Protein AF-A0A821Z8V2-F1 (afdb_monomer_lite)

Secondary structure (DSSP, 8-state):
-HHHHHHHHHHHHHHHHHHHH--SSHHHHHHHHHHHHHHHHHHHHHHHHHHHHHHHHHHHHH--BTTTBSHHHHS--HHHHTSHHHHHHHHT-

Radius of gyration: 13.79 Å; chains: 1; bounding box: 31×24×40 Å

Sequence (93 aa):
MEYRICSALIATKILKEYHSAASYGELKDDYKVAAKYFEKYAIDCLDKCDDEDAGRACEIILQQNELYGYVALDAVDKLFIATPCCVQAMNNI

Structure (mmCIF, N/CA/C/O backbone):
data_AF-A0A821Z8V2-F1
#
_entry.id   AF-A0A821Z8V2-F1
#
loop_
_atom_site.group_PDB
_atom_site.id
_atom_site.type_symbol
_atom_site.label_atom_id
_atom_site.label_alt_id
_atom_site.label_comp_id
_atom_site.label_asym_id
_atom_site.label_entity_id
_atom_site.label_seq_id
_atom_site.pdbx_PDB_ins_code
_atom_site.Cartn_x
_atom_site.Cartn_y
_atom_site.Cartn_z
_atom_site.occupancy
_atom_site.B_iso_or_equiv
_atom_site.auth_seq_id
_atom_site.auth_comp_id
_atom_site.auth_asym_id
_atom_site.auth_atom_id
_atom_site.pdbx_PDB_model_num
ATOM 1 N N . MET A 1 1 ? -5.358 -12.266 9.397 1.00 55.56 1 MET A N 1
ATOM 2 C CA . MET A 1 1 ? -4.986 -11.438 8.225 1.00 55.56 1 MET A CA 1
ATOM 3 C C . MET A 1 1 ? -3.851 -10.460 8.531 1.00 55.56 1 MET A C 1
ATOM 5 O O . MET A 1 1 ? -3.156 -10.102 7.590 1.00 55.56 1 MET A O 1
ATOM 9 N N . GLU A 1 2 ? -3.607 -10.135 9.809 1.00 51.53 2 GLU A N 1
ATOM 10 C CA . GLU A 1 2 ? -2.502 -9.315 10.353 1.00 51.53 2 GLU A CA 1
ATOM 11 C C . GLU A 1 2 ? -1.204 -9.298 9.529 1.00 51.53 2 GLU A C 1
ATOM 13 O O . GLU A 1 2 ? -0.847 -8.275 8.955 1.00 51.53 2 GLU A O 1
ATOM 18 N N . TYR A 1 3 ? -0.535 -10.442 9.367 1.00 62.41 3 TYR A N 1
ATOM 19 C CA . TYR A 1 3 ? 0.783 -10.481 8.720 1.00 62.41 3 TYR A CA 1
ATOM 20 C C . TYR A 1 3 ? 0.779 -10.187 7.211 1.00 62.41 3 TYR A C 1
ATOM 22 O O . TYR A 1 3 ? 1.833 -9.941 6.632 1.00 62.41 3 TYR A O 1
ATOM 30 N N . ARG A 1 4 ? -0.385 -10.216 6.546 1.00 73.38 4 ARG A N 1
ATOM 31 C CA . ARG A 1 4 ? -0.472 -10.050 5.084 1.00 73.38 4 ARG A CA 1
ATOM 32 C C . ARG A 1 4 ? -0.484 -8.585 4.651 1.00 73.38 4 ARG A C 1
ATOM 34 O O . ARG A 1 4 ? -0.033 -8.307 3.543 1.00 73.38 4 ARG A O 1
ATOM 41 N N . ILE A 1 5 ? -0.959 -7.673 5.506 1.00 78.25 5 ILE A N 1
ATOM 42 C CA . ILE A 1 5 ? -1.016 -6.232 5.209 1.00 78.25 5 ILE A CA 1
ATOM 43 C C . ILE A 1 5 ? 0.408 -5.672 5.136 1.00 78.25 5 ILE A C 1
ATOM 45 O O . ILE A 1 5 ? 0.794 -5.116 4.111 1.00 78.25 5 ILE A O 1
ATOM 49 N N . CYS A 1 6 ? 1.236 -5.917 6.158 1.00 75.06 6 CYS A N 1
ATOM 50 C CA . CYS A 1 6 ? 2.630 -5.465 6.160 1.00 75.06 6 CYS A CA 1
ATOM 51 C C . CYS A 1 6 ? 3.425 -6.024 4.971 1.00 75.06 6 CYS A C 1
ATOM 53 O O . CYS A 1 6 ? 4.116 -5.270 4.289 1.00 75.06 6 CYS A O 1
ATOM 55 N N . SER A 1 7 ? 3.305 -7.325 4.675 1.00 80.56 7 SER A N 1
ATOM 56 C CA . SER A 1 7 ? 4.000 -7.930 3.531 1.00 80.56 7 SER A CA 1
ATOM 57 C C . SER A 1 7 ? 3.570 -7.324 2.192 1.00 80.56 7 SER A C 1
ATOM 59 O O . SER A 1 7 ? 4.416 -7.113 1.325 1.00 80.56 7 SER A O 1
ATOM 61 N N . ALA A 1 8 ? 2.283 -7.006 2.021 1.00 84.44 8 ALA A N 1
ATOM 62 C CA . ALA A 1 8 ? 1.780 -6.356 0.813 1.00 84.44 8 ALA A CA 1
ATOM 63 C C . ALA A 1 8 ? 2.296 -4.912 0.671 1.00 84.44 8 ALA A C 1
ATOM 65 O O . ALA A 1 8 ? 2.697 -4.500 -0.420 1.00 84.44 8 ALA A O 1
ATOM 66 N N . LEU A 1 9 ? 2.377 -4.160 1.771 1.00 79.75 9 LEU A N 1
ATOM 67 C CA . LEU A 1 9 ? 2.967 -2.817 1.778 1.00 79.75 9 LEU A CA 1
ATOM 68 C C . LEU A 1 9 ? 4.467 -2.844 1.448 1.00 79.75 9 LEU A C 1
ATOM 70 O O . LEU A 1 9 ? 4.942 -2.043 0.643 1.00 79.75 9 LEU A O 1
ATOM 74 N N . ILE A 1 10 ? 5.212 -3.808 1.995 1.00 81.44 10 ILE A N 1
ATOM 75 C CA . ILE A 1 10 ? 6.638 -3.993 1.686 1.00 81.44 10 ILE A CA 1
ATOM 76 C C . ILE A 1 10 ? 6.834 -4.346 0.210 1.00 81.44 10 ILE A C 1
ATOM 78 O O . ILE A 1 10 ? 7.661 -3.730 -0.463 1.00 81.44 10 ILE A O 1
ATOM 82 N N . ALA A 1 11 ? 6.049 -5.291 -0.316 1.00 85.69 11 ALA A N 1
ATOM 83 C CA . ALA A 1 11 ? 6.090 -5.649 -1.731 1.00 85.69 11 ALA A CA 1
ATOM 84 C C . ALA A 1 11 ? 5.816 -4.428 -2.621 1.00 85.69 11 ALA A C 1
ATOM 86 O O . ALA A 1 11 ? 6.531 -4.195 -3.594 1.00 85.69 11 ALA A O 1
ATOM 87 N N . THR A 1 12 ? 4.840 -3.599 -2.241 1.00 86.25 12 THR A N 1
ATOM 88 C CA . THR A 1 12 ? 4.523 -2.341 -2.929 1.00 86.25 12 THR A CA 1
ATOM 89 C C . THR A 1 12 ? 5.726 -1.394 -2.970 1.00 86.25 12 THR A C 1
ATOM 91 O O . THR A 1 12 ? 6.042 -0.871 -4.040 1.00 86.25 12 THR A O 1
ATOM 94 N N . LYS A 1 13 ? 6.431 -1.195 -1.845 1.00 82.88 13 LYS A N 1
ATOM 95 C CA . LYS A 1 13 ? 7.630 -0.337 -1.780 1.00 82.88 13 LYS A CA 1
ATOM 96 C C . LYS A 1 13 ? 8.751 -0.853 -2.678 1.00 82.88 13 LYS A C 1
ATOM 98 O O . LYS A 1 13 ? 9.244 -0.106 -3.519 1.00 82.88 13 LYS A O 1
ATOM 103 N N . ILE A 1 14 ? 9.085 -2.138 -2.564 1.00 86.31 14 ILE A N 1
ATOM 104 C CA . ILE A 1 14 ? 10.136 -2.780 -3.368 1.00 86.31 14 ILE A CA 1
ATOM 105 C C . ILE A 1 14 ? 9.842 -2.628 -4.869 1.00 86.31 14 ILE A C 1
ATOM 107 O O . ILE A 1 14 ? 10.713 -2.252 -5.652 1.00 86.31 14 ILE A O 1
ATOM 111 N N . LEU A 1 15 ? 8.595 -2.860 -5.284 1.00 87.19 15 LEU A N 1
ATOM 112 C CA . LEU A 1 15 ? 8.191 -2.734 -6.686 1.00 87.19 15 LEU A CA 1
ATOM 113 C C . LEU A 1 15 ? 8.232 -1.281 -7.183 1.00 87.19 15 LEU A C 1
ATOM 115 O O . LEU A 1 15 ? 8.599 -1.044 -8.334 1.00 87.19 15 LEU A O 1
ATOM 119 N N . LYS A 1 16 ? 7.915 -0.296 -6.332 1.00 85.56 16 LYS A N 1
ATOM 120 C CA . LYS A 1 16 ? 8.053 1.136 -6.661 1.00 85.56 16 LYS A CA 1
ATOM 121 C C . LYS A 1 16 ? 9.517 1.556 -6.812 1.00 85.56 16 LYS A C 1
ATOM 123 O O . LYS A 1 16 ? 9.828 2.339 -7.713 1.00 85.56 16 LYS A O 1
ATOM 128 N N . GLU A 1 17 ? 10.418 1.012 -5.998 1.00 86.31 17 GLU A N 1
ATOM 129 C CA . GLU A 1 17 ? 11.864 1.221 -6.145 1.00 86.31 17 GLU A CA 1
ATOM 130 C C . GLU A 1 17 ? 12.384 0.611 -7.452 1.00 86.31 17 GLU A C 1
ATOM 132 O O . GLU A 1 17 ? 13.043 1.304 -8.231 1.00 86.31 17 GLU A O 1
ATOM 137 N N . TYR A 1 18 ? 12.004 -0.632 -7.767 1.00 86.44 18 TYR A N 1
ATOM 138 C CA . TYR A 1 18 ? 12.362 -1.264 -9.041 1.00 86.44 18 TYR A CA 1
ATOM 139 C C . TYR A 1 18 ? 11.784 -0.527 -10.253 1.00 86.44 18 TYR A C 1
ATOM 141 O O . TYR A 1 18 ? 12.490 -0.335 -11.243 1.00 86.44 18 TYR A O 1
ATOM 149 N N . HIS A 1 19 ? 10.539 -0.048 -10.176 1.00 86.94 19 HIS A N 1
ATOM 150 C CA . HIS A 1 19 ? 9.947 0.799 -11.213 1.00 86.94 19 HIS A CA 1
ATOM 151 C C . HIS A 1 19 ? 10.756 2.087 -11.431 1.00 86.94 19 HIS A C 1
ATOM 153 O O . HIS A 1 19 ? 10.984 2.493 -12.572 1.00 86.94 19 HIS A O 1
ATOM 159 N N . SER A 1 20 ? 11.202 2.721 -10.343 1.00 85.44 20 SER A N 1
ATOM 160 C CA . SER A 1 20 ? 11.974 3.968 -10.386 1.00 85.44 20 SER A CA 1
ATOM 161 C C . SER A 1 20 ? 13.379 3.760 -10.956 1.00 85.44 20 SER A C 1
ATOM 163 O O . SER A 1 20 ? 13.864 4.606 -11.706 1.00 85.44 20 SER A O 1
ATOM 165 N N . ALA A 1 21 ? 14.009 2.624 -10.647 1.00 87.06 21 ALA A N 1
ATOM 166 C CA . ALA A 1 21 ? 15.334 2.254 -11.142 1.00 87.06 21 ALA A CA 1
ATOM 167 C C . ALA A 1 21 ? 15.325 1.707 -12.583 1.00 87.06 21 ALA A C 1
ATOM 169 O O . ALA A 1 21 ? 16.345 1.760 -13.272 1.00 87.06 21 ALA A O 1
ATOM 170 N N . ALA A 1 22 ? 14.194 1.180 -13.061 1.00 86.12 22 ALA A N 1
ATOM 171 C CA . ALA A 1 22 ? 14.080 0.634 -14.408 1.00 86.12 22 ALA A CA 1
ATOM 172 C C . ALA A 1 22 ? 14.154 1.741 -15.472 1.00 86.12 22 ALA A C 1
ATOM 174 O O . ALA A 1 22 ? 13.468 2.765 -15.390 1.00 86.12 22 ALA A O 1
ATOM 175 N N . SER A 1 23 ? 14.958 1.510 -16.512 1.00 76.44 23 SER A N 1
ATOM 176 C CA . SER A 1 23 ? 15.220 2.487 -17.572 1.00 76.44 23 SER A CA 1
ATOM 177 C C . SER A 1 23 ? 13.927 2.811 -18.330 1.00 76.44 23 SER A C 1
ATOM 179 O O . SER A 1 23 ? 13.466 3.949 -18.290 1.00 76.44 23 SER A O 1
ATOM 181 N N . TYR A 1 24 ? 13.285 1.816 -18.945 1.00 70.44 24 TYR A N 1
ATOM 182 C CA . TYR A 1 24 ? 12.015 1.898 -19.688 1.00 70.44 24 TYR A CA 1
ATOM 183 C C . TYR A 1 24 ? 11.698 0.497 -20.251 1.00 70.44 24 TYR A C 1
ATOM 185 O O . TYR A 1 24 ? 12.617 -0.304 -20.410 1.00 70.44 24 TYR A O 1
ATOM 193 N N . GLY A 1 25 ? 10.430 0.189 -20.550 1.00 80.88 25 GLY A N 1
ATOM 194 C CA . GLY A 1 25 ? 10.010 -1.080 -21.173 1.00 80.88 25 GLY A CA 1
ATOM 195 C C . GLY A 1 25 ? 8.907 -1.819 -20.408 1.00 80.88 25 GLY A C 1
ATOM 196 O O . GLY A 1 25 ? 8.511 -1.383 -19.329 1.00 80.88 25 GLY A O 1
ATOM 197 N N . GLU A 1 26 ? 8.446 -2.948 -20.954 1.00 82.62 26 GLU A N 1
ATOM 198 C CA . GLU A 1 26 ? 7.344 -3.762 -20.401 1.00 82.62 26 GLU A CA 1
ATOM 199 C C . GLU A 1 26 ? 7.562 -4.108 -18.921 1.00 82.62 26 GLU A C 1
ATOM 201 O O . GLU A 1 26 ? 6.673 -3.915 -18.102 1.00 82.62 26 G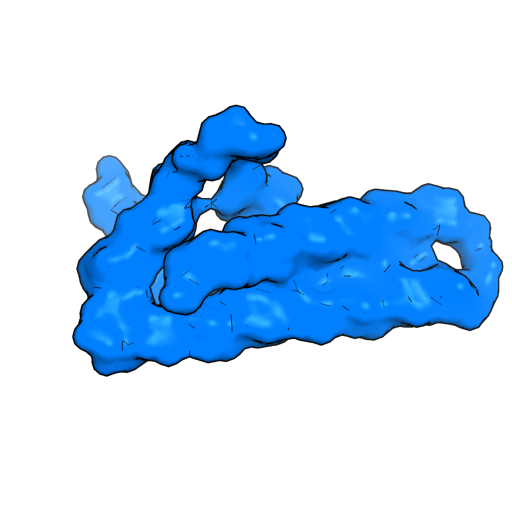LU A O 1
ATOM 206 N N . LEU A 1 27 ? 8.796 -4.451 -18.539 1.00 83.38 27 LEU A N 1
ATOM 207 C CA . LEU A 1 27 ? 9.158 -4.755 -17.152 1.00 83.38 27 LEU A CA 1
ATOM 208 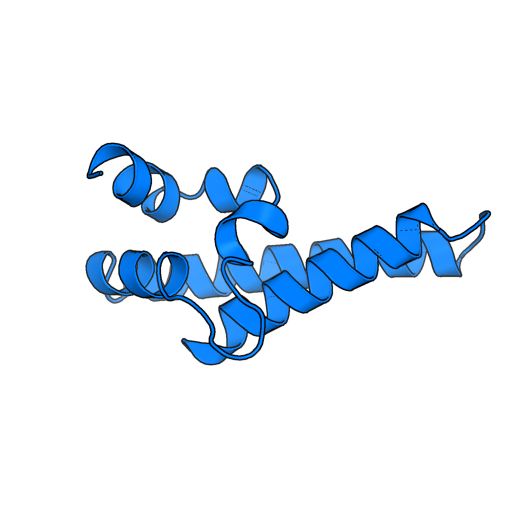C C . LEU A 1 27 ? 8.918 -3.575 -16.187 1.00 83.38 27 LEU A C 1
ATOM 210 O O . LEU A 1 27 ? 8.561 -3.766 -15.026 1.00 83.38 27 LEU A O 1
ATOM 214 N N . LYS A 1 28 ? 9.104 -2.335 -16.658 1.00 85.38 28 LYS A N 1
ATOM 215 C CA . LYS A 1 28 ? 8.839 -1.131 -15.860 1.00 85.38 28 LYS A CA 1
ATOM 216 C C . LYS A 1 28 ? 7.340 -0.964 -15.625 1.00 85.38 28 LYS A C 1
ATOM 218 O O . LYS A 1 28 ? 6.939 -0.618 -14.512 1.00 85.38 28 LYS A O 1
ATOM 223 N N . ASP A 1 29 ? 6.525 -1.217 -16.642 1.00 88.88 29 ASP A N 1
ATOM 224 C CA . ASP A 1 29 ? 5.070 -1.174 -16.515 1.00 88.88 29 ASP A CA 1
ATOM 225 C C . ASP A 1 29 ? 4.547 -2.327 -15.648 1.00 88.88 29 ASP A C 1
ATOM 227 O O . ASP A 1 29 ? 3.688 -2.095 -14.795 1.00 88.88 29 ASP A O 1
ATOM 231 N N . ASP A 1 30 ? 5.145 -3.514 -15.742 1.00 90.50 30 ASP A N 1
ATOM 232 C CA . ASP A 1 30 ? 4.826 -4.662 -14.890 1.00 90.50 30 ASP A CA 1
ATOM 233 C C . ASP A 1 30 ? 5.082 -4.365 -13.410 1.00 90.50 30 ASP A C 1
ATOM 235 O O . ASP A 1 30 ? 4.211 -4.610 -12.573 1.00 90.50 30 ASP A O 1
ATOM 239 N N . TYR A 1 31 ? 6.224 -3.751 -13.067 1.00 89.19 31 TYR A N 1
ATOM 240 C CA . TYR A 1 31 ? 6.488 -3.320 -11.688 1.00 89.19 31 TYR A CA 1
ATOM 241 C C . TYR A 1 31 ? 5.432 -2.336 -11.179 1.00 89.19 31 TYR A C 1
ATOM 243 O O . TYR A 1 31 ? 5.000 -2.425 -10.030 1.00 89.19 31 TYR A O 1
ATOM 251 N N . LYS A 1 32 ? 4.962 -1.423 -12.036 1.00 88.50 32 LYS A N 1
ATOM 252 C CA . LYS A 1 32 ? 3.915 -0.458 -11.683 1.00 88.50 32 LYS A CA 1
ATOM 253 C C . LYS A 1 32 ? 2.562 -1.133 -11.466 1.00 88.50 32 LYS A C 1
ATOM 255 O O . LYS A 1 32 ? 1.851 -0.780 -10.525 1.00 88.50 32 LYS A O 1
ATOM 260 N N . VAL A 1 33 ? 2.191 -2.076 -12.330 1.00 92.81 33 VAL A N 1
ATOM 261 C CA . VAL A 1 33 ? 0.941 -2.841 -12.212 1.00 92.81 33 VAL A CA 1
ATOM 262 C C . VAL A 1 33 ? 0.969 -3.709 -10.956 1.00 92.81 33 VAL A C 1
ATOM 264 O O . VAL A 1 33 ? 0.026 -3.667 -10.166 1.00 92.81 33 VAL A O 1
ATOM 267 N N . ALA A 1 34 ? 2.069 -4.425 -10.721 1.00 90.94 34 ALA A N 1
ATOM 268 C CA . ALA A 1 34 ? 2.248 -5.259 -9.540 1.00 90.94 34 ALA A CA 1
ATOM 269 C C . ALA A 1 34 ? 2.229 -4.431 -8.244 1.00 90.94 34 ALA A C 1
ATOM 271 O O . ALA A 1 34 ? 1.562 -4.818 -7.285 1.00 90.94 34 ALA A O 1
ATOM 272 N N . ALA A 1 35 ? 2.882 -3.262 -8.220 1.00 88.50 35 ALA A N 1
ATOM 273 C CA . ALA A 1 35 ? 2.847 -2.368 -7.062 1.00 88.50 35 ALA A CA 1
ATOM 274 C C . ALA A 1 35 ? 1.411 -1.944 -6.723 1.00 88.50 35 ALA A C 1
ATOM 276 O O . ALA A 1 35 ? 0.991 -2.046 -5.574 1.00 88.50 35 ALA A O 1
ATOM 277 N N . LYS A 1 36 ? 0.628 -1.538 -7.731 1.00 88.81 36 LYS A N 1
ATOM 278 C CA . LYS A 1 36 ? -0.785 -1.171 -7.544 1.00 88.81 36 LYS A CA 1
ATOM 279 C C . LYS A 1 36 ? -1.639 -2.334 -7.049 1.00 88.81 36 LYS A C 1
ATOM 281 O O . LYS A 1 36 ? -2.554 -2.118 -6.259 1.00 88.81 36 LYS A O 1
ATOM 286 N N . TYR A 1 37 ? -1.367 -3.549 -7.523 1.00 92.19 37 TYR A N 1
ATOM 287 C CA . TYR A 1 37 ? -2.073 -4.742 -7.068 1.00 92.19 37 TYR A CA 1
ATOM 288 C C . TYR A 1 37 ? -1.860 -4.977 -5.570 1.00 92.19 37 TYR A C 1
ATOM 290 O O . TYR A 1 37 ? -2.834 -5.134 -4.837 1.00 92.19 37 TYR A O 1
ATOM 298 N N . PHE A 1 38 ? -0.607 -4.965 -5.104 1.00 88.62 38 PHE A N 1
ATOM 299 C CA . PHE A 1 38 ? -0.309 -5.185 -3.688 1.00 88.62 38 PHE A CA 1
ATOM 300 C C . PHE A 1 38 ? -0.812 -4.049 -2.799 1.00 88.62 38 PHE A C 1
ATOM 302 O O . PHE A 1 38 ? -1.284 -4.312 -1.695 1.00 88.62 38 PHE A O 1
ATOM 309 N N . GLU A 1 39 ? -0.790 -2.813 -3.294 1.00 84.00 39 GLU A N 1
ATOM 310 C CA . GLU A 1 39 ? -1.365 -1.667 -2.594 1.00 84.00 39 GLU A CA 1
ATOM 311 C C . GLU A 1 39 ? -2.873 -1.838 -2.402 1.00 84.00 39 GLU A C 1
ATOM 313 O O . GLU A 1 39 ? -3.371 -1.770 -1.279 1.00 84.00 39 GLU A O 1
ATOM 318 N N . LYS A 1 40 ? -3.595 -2.156 -3.483 1.00 86.56 40 LYS A N 1
ATOM 319 C CA . LYS A 1 40 ? -5.029 -2.435 -3.408 1.00 86.56 40 LYS A CA 1
ATOM 320 C C . LYS A 1 40 ? -5.322 -3.621 -2.493 1.00 86.56 40 LYS A C 1
ATOM 322 O O . LYS A 1 40 ? -6.251 -3.558 -1.704 1.00 86.56 40 LYS A O 1
ATOM 327 N N . TYR A 1 41 ? -4.521 -4.678 -2.568 1.00 88.06 41 TYR A N 1
ATOM 328 C CA . TYR A 1 41 ? -4.674 -5.842 -1.702 1.00 88.06 41 TYR A CA 1
ATOM 329 C C . TYR A 1 41 ? -4.497 -5.483 -0.218 1.00 88.06 41 TYR A C 1
ATOM 331 O O . TYR A 1 41 ? -5.250 -5.972 0.619 1.00 88.06 41 TYR A O 1
ATOM 339 N N . ALA A 1 42 ? -3.536 -4.616 0.118 1.00 83.12 42 ALA A N 1
ATOM 340 C CA . ALA A 1 42 ? -3.345 -4.137 1.485 1.00 83.12 42 ALA A CA 1
ATOM 341 C C . ALA A 1 42 ? -4.553 -3.325 1.978 1.00 83.12 42 ALA A C 1
ATOM 343 O O . ALA A 1 42 ? -4.993 -3.545 3.103 1.00 83.12 42 ALA A O 1
ATOM 344 N N . ILE A 1 43 ? -5.103 -2.447 1.129 1.00 82.06 43 ILE A N 1
ATOM 345 C CA . ILE A 1 43 ? -6.319 -1.667 1.418 1.00 82.06 43 ILE A CA 1
ATOM 346 C C . ILE A 1 43 ? -7.517 -2.601 1.612 1.00 82.06 43 ILE A C 1
ATOM 348 O O . ILE A 1 43 ? -8.142 -2.573 2.661 1.00 82.06 43 ILE A O 1
ATOM 352 N N . ASP A 1 44 ? -7.774 -3.506 0.666 1.00 85.75 44 ASP A N 1
ATOM 353 C CA . ASP A 1 44 ? -8.901 -4.442 0.737 1.00 85.75 44 ASP A CA 1
ATOM 354 C C . ASP A 1 44 ? -8.797 -5.369 1.977 1.00 85.75 44 ASP A C 1
ATOM 356 O O . ASP A 1 44 ? -9.805 -5.838 2.507 1.00 85.75 44 ASP A O 1
ATOM 360 N N . CYS A 1 45 ? -7.579 -5.683 2.441 1.00 81.81 45 CYS A N 1
ATOM 361 C CA . CYS A 1 45 ? -7.362 -6.410 3.694 1.00 81.81 45 CYS A CA 1
ATOM 362 C C . CYS A 1 45 ? -7.625 -5.547 4.930 1.00 81.81 45 CYS A C 1
ATOM 364 O O . CYS A 1 45 ? -8.136 -6.070 5.916 1.00 81.81 45 CYS A O 1
ATOM 366 N N . LEU A 1 46 ? -7.251 -4.271 4.888 1.00 77.75 46 LEU A N 1
ATOM 367 C CA . LEU A 1 46 ? -7.469 -3.329 5.974 1.00 77.75 46 LEU A CA 1
ATOM 368 C C . LEU A 1 46 ? -8.954 -3.002 6.140 1.00 77.75 46 LEU A C 1
ATOM 370 O O . LEU A 1 46 ? -9.442 -3.086 7.257 1.00 77.75 46 LEU A O 1
ATOM 374 N N . ASP A 1 47 ? -9.672 -2.744 5.046 1.00 81.00 47 ASP A N 1
ATOM 375 C CA . ASP A 1 47 ? -11.118 -2.483 5.054 1.00 81.00 47 ASP A CA 1
ATOM 376 C C . ASP A 1 47 ? -11.883 -3.651 5.698 1.00 81.00 47 ASP A C 1
ATOM 378 O O . ASP A 1 47 ? -12.749 -3.452 6.541 1.00 81.00 47 ASP A O 1
ATOM 382 N N . LYS A 1 48 ? -11.494 -4.897 5.393 1.00 80.50 48 LYS A N 1
ATOM 383 C CA . LYS A 1 48 ? -12.073 -6.084 6.047 1.00 80.50 48 LYS A CA 1
ATOM 384 C C . LYS A 1 48 ? -11.753 -6.170 7.536 1.00 80.50 48 LYS A C 1
ATOM 386 O O . LYS A 1 48 ? -12.568 -6.677 8.296 1.00 80.50 48 LYS A O 1
ATOM 391 N N . CYS A 1 49 ? -10.556 -5.751 7.944 1.00 74.38 49 CYS A N 1
ATOM 392 C CA . CYS A 1 49 ? -10.214 -5.682 9.361 1.00 74.38 49 CYS A CA 1
ATOM 393 C C . CYS A 1 49 ? -11.009 -4.571 10.063 1.00 74.38 49 CYS A C 1
ATOM 395 O O . CYS A 1 49 ? -11.390 -4.764 11.209 1.00 74.38 49 CYS A O 1
ATOM 397 N N . ASP A 1 50 ? -11.270 -3.448 9.388 1.00 72.12 50 ASP A N 1
ATOM 398 C CA . ASP A 1 50 ? -12.056 -2.322 9.910 1.00 72.12 50 ASP A CA 1
ATOM 399 C C . ASP A 1 50 ? -13.535 -2.697 10.098 1.00 72.12 50 ASP A C 1
ATOM 401 O O . ASP A 1 50 ? -14.115 -2.420 11.147 1.00 72.12 50 ASP A O 1
ATOM 405 N N . ASP A 1 51 ? -14.107 -3.424 9.129 1.00 77.00 51 ASP A N 1
ATOM 406 C CA . ASP A 1 51 ? -15.467 -3.976 9.194 1.00 77.00 51 ASP A CA 1
ATOM 407 C C . ASP A 1 51 ? -15.657 -4.958 10.371 1.00 77.00 51 ASP A C 1
ATOM 409 O O . ASP A 1 51 ? -16.757 -5.069 10.919 1.00 77.00 51 ASP A O 1
ATOM 413 N N . GLU A 1 52 ? -14.605 -5.696 10.750 1.00 71.50 52 GLU A N 1
ATOM 414 C CA . GLU A 1 52 ? -14.634 -6.664 11.856 1.00 71.50 52 GLU A CA 1
ATOM 415 C C . GLU A 1 52 ? -14.317 -6.020 13.219 1.00 71.50 52 GLU A C 1
ATOM 417 O O . GLU A 1 52 ? -15.014 -6.289 14.201 1.00 71.50 52 GLU A O 1
ATOM 422 N N . ASP A 1 53 ? -13.265 -5.199 13.293 1.00 68.38 53 ASP A N 1
ATOM 423 C CA . ASP A 1 53 ? -12.794 -4.513 14.502 1.00 68.38 53 ASP A CA 1
ATOM 424 C C . ASP A 1 53 ? -11.866 -3.330 14.141 1.00 68.38 53 ASP A C 1
ATOM 426 O O . ASP A 1 53 ? -10.640 -3.464 14.037 1.00 68.38 53 ASP A O 1
ATOM 430 N N . ALA A 1 54 ? -12.462 -2.145 13.994 1.00 66.81 54 ALA A N 1
ATOM 431 C CA . ALA A 1 54 ? -11.770 -0.895 13.668 1.00 66.81 54 ALA A CA 1
ATOM 432 C C . ALA A 1 54 ? -10.618 -0.532 14.626 1.00 66.81 54 ALA A C 1
ATOM 434 O O . ALA A 1 54 ? -9.593 0.020 14.209 1.00 66.81 54 ALA A O 1
ATOM 435 N N . GLY A 1 55 ? -10.747 -0.860 15.918 1.00 65.06 55 GLY A N 1
A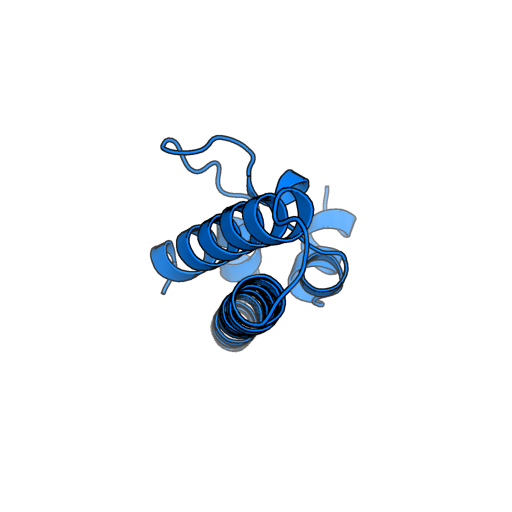TOM 436 C CA . GLY A 1 55 ? -9.707 -0.578 16.911 1.00 65.06 55 GLY A CA 1
ATOM 437 C C . GLY A 1 55 ? -8.462 -1.422 16.662 1.00 65.06 55 GLY A C 1
ATOM 438 O O . GLY A 1 55 ? -7.339 -0.914 16.636 1.00 65.06 55 GLY A O 1
ATOM 439 N N . ARG A 1 56 ? -8.671 -2.707 16.376 1.00 66.12 56 ARG A N 1
ATOM 440 C CA . ARG A 1 56 ? -7.591 -3.640 16.062 1.00 66.12 56 ARG A CA 1
ATOM 441 C C . ARG A 1 56 ? -6.967 -3.368 14.695 1.00 66.12 56 ARG A C 1
ATOM 443 O O . ARG A 1 56 ? -5.756 -3.499 14.547 1.00 66.12 56 ARG A O 1
ATOM 450 N N . ALA A 1 57 ? -7.748 -2.919 13.713 1.00 64.06 57 ALA A N 1
ATOM 451 C CA . ALA A 1 57 ? -7.229 -2.474 12.418 1.00 64.06 57 ALA A CA 1
ATOM 452 C C . ALA A 1 57 ? -6.202 -1.334 12.566 1.00 64.06 57 ALA A C 1
ATOM 454 O O . ALA A 1 57 ? -5.141 -1.368 11.936 1.00 64.06 57 ALA A O 1
ATOM 455 N N . CYS A 1 58 ? -6.471 -0.376 13.458 1.00 63.38 58 CYS A N 1
ATOM 456 C CA . CYS A 1 58 ? -5.545 0.713 13.776 1.00 63.38 58 CYS A CA 1
ATOM 457 C C . CYS A 1 58 ? -4.251 0.210 14.437 1.00 63.38 58 CYS A C 1
ATOM 459 O O . CYS A 1 58 ? -3.164 0.670 14.084 1.00 63.38 58 CYS A O 1
ATOM 461 N N . GLU A 1 59 ? -4.334 -0.768 15.344 1.00 66.06 59 GLU A N 1
ATOM 462 C CA . GLU A 1 59 ? -3.147 -1.378 15.961 1.00 66.06 59 GLU A CA 1
ATOM 463 C C . GLU A 1 59 ? -2.260 -2.092 14.935 1.00 66.06 59 GLU A C 1
ATOM 465 O O . GLU A 1 59 ? -1.039 -1.992 15.012 1.00 66.06 59 GLU A O 1
ATOM 470 N N . ILE A 1 60 ? -2.846 -2.754 13.933 1.00 65.81 60 ILE A N 1
ATOM 471 C CA . ILE A 1 60 ? -2.097 -3.453 12.874 1.00 65.81 60 ILE A CA 1
ATOM 472 C C . ILE A 1 60 ?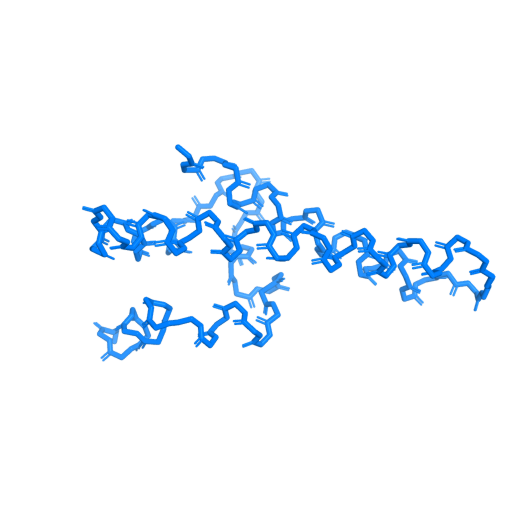 -1.278 -2.474 12.023 1.00 65.81 60 ILE A C 1
ATOM 474 O O . ILE A 1 60 ? -0.167 -2.796 11.602 1.00 65.81 60 ILE A O 1
ATOM 478 N N . ILE A 1 61 ? -1.810 -1.274 11.775 1.00 62.72 61 ILE A N 1
ATOM 479 C CA . ILE A 1 61 ? -1.100 -0.214 11.043 1.00 62.72 61 ILE A CA 1
ATOM 480 C C . ILE A 1 61 ? 0.034 0.371 11.893 1.00 62.72 61 ILE A C 1
ATOM 482 O O . ILE A 1 61 ? 1.111 0.665 11.373 1.00 62.72 61 ILE A O 1
ATOM 486 N N . LEU A 1 62 ? -0.208 0.549 13.194 1.00 61.88 62 LEU A N 1
ATOM 487 C CA . LEU A 1 62 ? 0.739 1.152 14.134 1.00 61.88 62 LEU A CA 1
ATOM 488 C C . LEU A 1 62 ? 1.794 0.164 14.655 1.00 61.88 62 LEU A C 1
ATOM 490 O O . LEU A 1 62 ? 2.797 0.588 15.232 1.00 61.88 62 LEU A O 1
ATOM 494 N N . GLN A 1 63 ? 1.599 -1.141 14.454 1.00 58.00 63 GLN A N 1
ATOM 495 C CA . GLN A 1 63 ? 2.539 -2.162 14.892 1.00 58.00 63 GLN A CA 1
ATOM 496 C C . GLN A 1 63 ? 3.883 -2.030 14.166 1.00 58.00 63 GLN A C 1
ATOM 498 O O . GLN A 1 63 ? 4.002 -2.155 12.944 1.00 58.00 63 GLN A O 1
ATOM 503 N N . GLN A 1 64 ? 4.932 -1.828 14.964 1.00 51.41 64 GLN A N 1
ATOM 504 C CA . GLN A 1 64 ? 6.312 -1.982 14.527 1.00 51.41 64 GLN A CA 1
ATOM 505 C C . GLN A 1 64 ? 6.528 -3.421 14.063 1.00 51.41 64 GLN A C 1
ATOM 507 O O . GLN A 1 64 ? 6.415 -4.365 14.843 1.00 51.41 64 GLN A O 1
ATOM 512 N N . ASN A 1 65 ? 6.875 -3.595 12.792 1.00 53.41 65 ASN A N 1
ATOM 513 C CA . ASN A 1 65 ? 7.259 -4.902 12.290 1.00 53.41 65 ASN A CA 1
ATOM 514 C C . ASN A 1 65 ? 8.768 -5.084 12.513 1.00 53.41 65 ASN A C 1
ATOM 516 O O . ASN A 1 65 ? 9.569 -4.428 11.846 1.00 53.41 65 ASN A O 1
ATOM 520 N N . GLU A 1 66 ? 9.162 -5.950 13.452 1.00 45.72 66 GLU A N 1
ATOM 521 C CA . GLU A 1 66 ? 10.570 -6.174 13.843 1.00 45.72 66 GLU A CA 1
ATOM 522 C C . GLU A 1 66 ? 11.488 -6.540 12.665 1.00 45.72 66 GLU A C 1
ATOM 524 O O . GLU A 1 66 ? 12.676 -6.231 12.684 1.00 45.72 66 GLU A O 1
ATOM 529 N N . LEU A 1 67 ? 10.940 -7.157 11.612 1.00 46.03 67 LEU A N 1
ATOM 530 C CA . LEU A 1 67 ? 11.691 -7.543 10.414 1.00 46.03 67 LEU A CA 1
ATOM 531 C C . LEU A 1 67 ? 12.031 -6.370 9.484 1.00 46.03 67 LEU A C 1
ATOM 533 O O . LEU A 1 67 ? 12.936 -6.504 8.663 1.00 46.03 67 LEU A O 1
ATOM 537 N N . TYR A 1 68 ? 11.315 -5.245 9.578 1.00 50.56 68 TYR A N 1
ATOM 538 C CA . TYR A 1 68 ? 11.421 -4.168 8.589 1.00 50.56 68 TYR A CA 1
ATOM 539 C C . TYR A 1 68 ? 11.464 -2.742 9.183 1.00 50.56 68 TYR A C 1
ATOM 541 O O . TYR A 1 68 ? 11.796 -1.803 8.463 1.00 50.56 68 TYR A O 1
ATOM 549 N N . GLY A 1 69 ? 11.196 -2.549 10.480 1.00 51.12 69 GLY A N 1
ATOM 550 C CA . GLY A 1 69 ? 11.153 -1.232 11.137 1.00 51.12 69 GLY A CA 1
ATOM 551 C C . GLY A 1 69 ? 9.803 -0.507 10.978 1.00 51.12 69 GLY A C 1
ATOM 552 O O . GLY A 1 69 ? 8.787 -1.138 10.688 1.00 51.12 69 GLY A O 1
ATOM 553 N N . TYR A 1 70 ? 9.771 0.824 11.164 1.00 51.34 70 TYR A N 1
ATOM 554 C CA . TYR A 1 70 ? 8.591 1.695 10.947 1.00 51.34 70 TYR A CA 1
ATOM 555 C C . TYR A 1 70 ? 8.222 1.813 9.448 1.00 51.34 70 TYR A C 1
ATOM 557 O O . TYR A 1 70 ? 8.216 2.893 8.862 1.00 51.34 70 TYR A O 1
ATOM 565 N N . VAL A 1 71 ? 7.946 0.701 8.771 1.00 49.19 71 VAL A N 1
ATOM 566 C CA . VAL A 1 71 ? 7.683 0.704 7.320 1.00 49.19 71 VAL A CA 1
ATOM 567 C C . VAL A 1 71 ? 6.303 1.257 6.978 1.00 49.19 71 VAL A C 1
ATOM 569 O O . VAL A 1 71 ? 6.114 1.778 5.882 1.00 49.19 71 VAL A O 1
ATOM 572 N N . ALA A 1 72 ? 5.364 1.241 7.925 1.00 50.38 72 ALA A N 1
ATOM 573 C CA . ALA A 1 72 ? 4.008 1.749 7.730 1.00 50.38 72 ALA A CA 1
ATOM 574 C C . ALA A 1 72 ? 3.918 3.276 7.515 1.00 50.38 72 ALA A C 1
ATOM 576 O O . ALA A 1 72 ? 2.858 3.773 7.169 1.00 50.38 72 ALA A O 1
ATOM 577 N N . LEU A 1 73 ? 4.995 4.046 7.681 1.00 48.47 73 LEU A N 1
ATOM 578 C CA . LEU A 1 73 ? 4.988 5.476 7.325 1.00 48.47 73 LEU A CA 1
ATOM 579 C C . LEU A 1 73 ? 5.726 5.761 6.016 1.00 48.47 73 LEU A C 1
ATOM 581 O O . LEU A 1 73 ? 5.401 6.710 5.315 1.00 48.47 73 LEU A O 1
ATOM 585 N N . ASP A 1 74 ? 6.685 4.908 5.663 1.00 45.12 74 ASP A N 1
ATOM 586 C CA . ASP A 1 74 ? 7.659 5.183 4.606 1.00 45.12 74 ASP A CA 1
ATOM 587 C C . ASP A 1 74 ? 7.450 4.306 3.353 1.00 45.12 74 ASP A C 1
ATOM 589 O O . ASP A 1 74 ? 8.045 4.539 2.303 1.00 45.12 74 ASP A O 1
ATOM 593 N N . ALA A 1 75 ? 6.630 3.253 3.454 1.00 48.31 75 ALA A N 1
ATOM 594 C CA . ALA A 1 75 ? 6.106 2.474 2.323 1.00 48.31 75 ALA A CA 1
ATOM 595 C C . ALA A 1 75 ? 4.689 2.888 1.923 1.00 48.31 75 ALA A C 1
ATOM 597 O O . ALA A 1 75 ? 4.165 2.423 0.908 1.00 48.31 75 ALA A O 1
ATOM 598 N N . VAL A 1 76 ? 4.048 3.701 2.756 1.00 54.12 76 VAL A N 1
ATOM 599 C CA . VAL A 1 76 ? 2.615 3.900 2.686 1.00 54.12 76 VAL A CA 1
ATOM 600 C C . VAL A 1 76 ? 2.312 5.048 1.748 1.00 54.12 76 VAL A C 1
ATOM 602 O O . VAL A 1 76 ? 2.598 6.214 2.003 1.00 54.12 76 VAL A O 1
ATOM 605 N N . ASP A 1 77 ? 1.770 4.665 0.598 1.00 56.56 77 ASP A N 1
ATOM 606 C CA . ASP A 1 77 ? 1.286 5.609 -0.388 1.00 56.56 77 ASP A CA 1
ATOM 607 C C . ASP A 1 77 ? 0.103 6.402 0.182 1.00 56.56 77 ASP A C 1
ATOM 609 O O . ASP A 1 77 ? -0.626 5.943 1.069 1.00 56.56 77 ASP A O 1
ATOM 613 N N . LYS A 1 78 ? -0.115 7.601 -0.359 1.00 58.78 78 LYS A N 1
ATOM 614 C CA . LYS A 1 78 ? -1.122 8.560 0.117 1.00 58.78 78 LYS A CA 1
ATOM 615 C C . LYS A 1 78 ? -2.529 7.960 0.173 1.00 58.78 78 LYS A C 1
ATOM 617 O O . LYS A 1 78 ? -3.334 8.395 0.986 1.00 58.78 78 LYS A O 1
ATOM 622 N N . LEU A 1 79 ? -2.814 6.974 -0.679 1.00 56.31 79 LEU A N 1
ATOM 623 C CA . LEU A 1 79 ? -4.088 6.257 -0.720 1.00 56.31 79 LEU A CA 1
ATOM 624 C C . LEU A 1 79 ? -4.331 5.375 0.507 1.00 56.31 79 LEU A C 1
ATOM 626 O O . LEU A 1 79 ? -5.462 5.307 0.971 1.00 56.31 79 LEU A O 1
ATOM 630 N N . PHE A 1 80 ? -3.295 4.738 1.052 1.00 59.00 80 PHE A N 1
ATOM 631 C CA . PHE A 1 80 ? -3.441 3.892 2.236 1.00 59.00 80 PHE A CA 1
ATOM 632 C C . PHE A 1 80 ? -3.489 4.730 3.522 1.00 59.00 80 PHE A C 1
ATOM 634 O O . PHE A 1 80 ? -4.234 4.386 4.424 1.00 59.00 80 PHE A O 1
ATOM 641 N N . ILE A 1 81 ? -2.798 5.878 3.603 1.00 61.81 81 ILE A N 1
ATOM 642 C CA . ILE A 1 81 ? -3.003 6.841 4.716 1.00 61.81 81 ILE A CA 1
ATOM 643 C C . ILE A 1 81 ? -4.405 7.469 4.671 1.00 61.81 81 ILE A C 1
ATOM 645 O O . ILE A 1 81 ? -4.942 7.858 5.705 1.00 61.81 81 ILE A O 1
ATOM 649 N N . ALA A 1 82 ? -5.005 7.576 3.483 1.00 60.31 82 ALA A N 1
ATOM 650 C CA . ALA A 1 82 ? -6.336 8.145 3.304 1.00 60.31 82 ALA A CA 1
ATOM 651 C C . ALA A 1 82 ? -7.483 7.193 3.688 1.00 60.31 82 ALA A C 1
ATOM 653 O O . ALA A 1 82 ? -8.640 7.614 3.620 1.00 60.31 82 ALA A O 1
ATOM 654 N N . THR A 1 83 ? -7.211 5.941 4.084 1.00 62.91 83 THR A N 1
ATOM 655 C CA . THR A 1 83 ? -8.276 5.067 4.588 1.00 62.91 83 THR A CA 1
ATOM 656 C C . THR A 1 83 ? -8.829 5.606 5.916 1.00 62.91 83 THR A C 1
ATOM 658 O O . THR A 1 83 ? -8.074 6.158 6.726 1.00 62.91 83 THR A O 1
ATOM 661 N N . PRO A 1 84 ? -10.146 5.473 6.167 1.00 66.19 84 PRO A N 1
ATOM 662 C CA . PRO A 1 84 ? -10.795 6.062 7.340 1.00 66.19 84 PRO A CA 1
ATOM 663 C C . PRO A 1 84 ? -10.145 5.659 8.670 1.00 66.19 84 PRO A C 1
ATOM 665 O O . PRO A 1 84 ? -9.964 6.511 9.539 1.00 66.19 84 PRO A O 1
ATOM 668 N N . CYS A 1 85 ? -9.725 4.400 8.797 1.00 63.47 85 C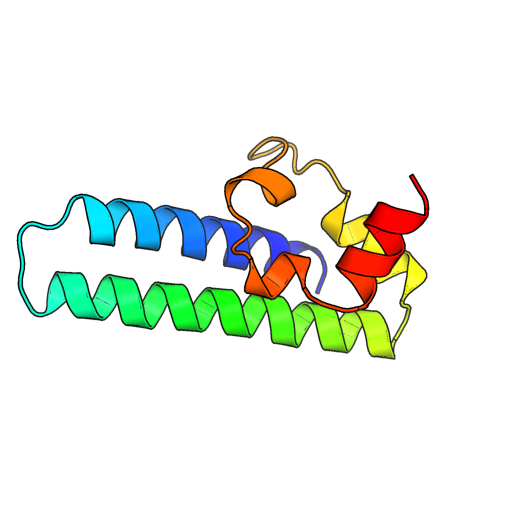YS A N 1
ATOM 669 C CA . CYS A 1 85 ? -9.049 3.875 9.982 1.00 63.47 85 CYS A CA 1
ATOM 670 C C . CYS A 1 85 ? -7.657 4.500 10.200 1.00 63.47 85 CYS A C 1
ATOM 672 O O . CYS A 1 85 ? -7.322 4.880 11.319 1.00 63.47 85 CYS A O 1
ATOM 674 N N . CYS A 1 86 ? -6.863 4.713 9.141 1.00 63.34 86 CYS A N 1
ATOM 675 C CA . CYS A 1 86 ? -5.575 5.413 9.233 1.00 63.34 86 CYS A CA 1
ATOM 676 C C . CYS A 1 86 ? -5.758 6.874 9.671 1.00 63.34 86 CYS A C 1
ATOM 678 O O . CYS A 1 86 ? -5.017 7.374 10.517 1.00 63.34 86 CYS A O 1
ATOM 680 N N . VAL A 1 87 ? -6.769 7.559 9.127 1.00 64.75 87 VAL A N 1
ATOM 681 C CA . VAL A 1 87 ? -7.092 8.948 9.490 1.00 64.75 87 VAL A CA 1
ATOM 682 C C . VAL A 1 87 ? -7.571 9.047 10.942 1.00 64.75 87 VAL A C 1
ATOM 684 O O . VAL A 1 87 ? -7.170 9.965 11.657 1.00 64.75 87 VAL A O 1
ATOM 687 N N . GLN A 1 88 ? -8.396 8.104 11.403 1.00 61.28 88 GLN A N 1
ATOM 688 C CA . GLN A 1 88 ? -8.828 8.036 12.802 1.00 61.28 88 GLN A CA 1
ATOM 689 C C . GLN A 1 88 ? -7.660 7.758 13.752 1.00 61.28 88 GLN A C 1
ATOM 691 O O . GLN A 1 88 ? -7.558 8.422 14.781 1.00 61.28 88 GLN A O 1
ATOM 696 N N . ALA A 1 89 ? -6.755 6.844 13.395 1.00 60.56 89 ALA A N 1
ATOM 697 C CA . ALA A 1 89 ? -5.556 6.566 14.179 1.00 60.56 89 ALA A CA 1
ATOM 698 C C . ALA A 1 89 ? -4.653 7.804 14.307 1.00 60.56 89 ALA A C 1
ATOM 700 O O . ALA A 1 89 ? -4.203 8.113 15.404 1.00 60.56 89 ALA A O 1
ATOM 701 N N . MET A 1 90 ? -4.439 8.557 13.220 1.00 58.72 90 MET A N 1
ATOM 702 C CA . MET A 1 90 ? -3.636 9.788 13.254 1.00 58.72 90 MET A CA 1
ATOM 703 C C . MET A 1 90 ? -4.285 10.926 14.053 1.00 58.72 90 MET A C 1
ATOM 705 O O . MET A 1 90 ? -3.567 11.713 14.656 1.00 58.72 90 MET A O 1
ATOM 709 N N . ASN A 1 91 ? -5.618 11.031 14.061 1.00 56.78 91 ASN A N 1
ATOM 710 C CA . ASN A 1 91 ? -6.334 12.061 14.827 1.00 56.78 91 ASN A CA 1
ATOM 711 C C . ASN A 1 91 ? -6.426 11.755 16.335 1.00 56.78 91 ASN A C 1
ATOM 713 O O . ASN A 1 91 ? -6.812 12.636 17.102 1.00 56.78 91 ASN A O 1
ATOM 717 N N . ASN A 1 92 ? -6.109 10.524 16.747 1.00 50.81 92 ASN A N 1
ATOM 718 C CA . ASN A 1 92 ? -6.145 10.065 18.139 1.00 50.81 92 ASN A CA 1
ATOM 719 C C . ASN A 1 92 ? -4.748 9.978 18.796 1.00 50.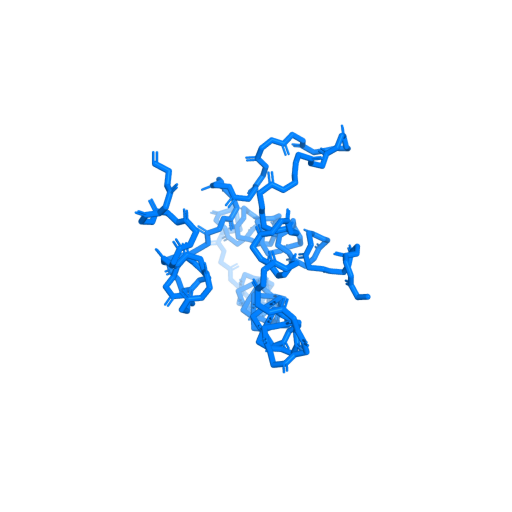81 92 ASN A C 1
ATOM 721 O O . ASN A 1 92 ? -4.651 9.510 19.933 1.00 50.81 92 ASN A O 1
ATOM 725 N N . ILE A 1 93 ? -3.689 10.414 18.100 1.00 49.19 93 ILE A N 1
ATOM 726 C CA . ILE A 1 93 ? -2.318 10.598 18.621 1.00 49.19 93 ILE A CA 1
ATOM 727 C C . ILE A 1 93 ? -2.124 12.068 18.996 1.00 49.19 93 ILE A C 1
ATOM 729 O O . ILE A 1 93 ? -1.543 12.321 20.076 1.00 49.19 93 ILE A O 1
#

pLDDT: mean 71.21, std 14.27, range [45.12, 92.81]

Foldseek 3Di:
DLVLLVVLLVLLQVLVVVLVVDPDDPSNVVSVVSSVVSLVVSQVVLVVVCVVPLVVSLVSLVDADPVPGNSSVVSHDPVNCPPPSNVVSVVVD